Protein AF-A0A086YN64-F1 (afdb_monomer)

Sequence (123 aa):
MSETVFKQVNYDLNALIKYIELGEIGLPDIQRPFVWKNAKVRDLFDSMYRGYPVGYLLFWQNEFFDDTHVIGTDTKQKTPRLLIVDGQQRLTSLYAVLKKIEVVRENYGRELINIAFNPQLIN

Foldseek 3Di:
DDDDPDDDDDDDLVRVLVCQQQQQEFADPPDDAQADDLVVLQVLVLCVVVVHDPDDWDKDFDPDDPDTHGQFDDDHNDHYRIHTPPCNNVSSSSNCQVVVTWGQGPVRDTDRRDDDDDRDDDD

Radius of gyration: 15.43 Å; Cα contacts (8 Å, |Δi|>4): 164; chains: 1; bounding box: 50×28×45 Å

Mean predicted aligned error: 6.72 Å

Structure (mmCIF, N/CA/C/O backbone):
data_AF-A0A086YN64-F1
#
_entry.id   AF-A0A086YN64-F1
#
loop_
_atom_site.group_PDB
_atom_site.id
_atom_site.type_symbol
_atom_site.label_atom_id
_atom_site.label_alt_id
_atom_site.label_comp_id
_atom_site.label_asym_id
_atom_site.label_entity_id
_atom_site.label_seq_id
_atom_site.pdbx_PDB_ins_code
_atom_site.Cartn_x
_atom_site.Cartn_y
_atom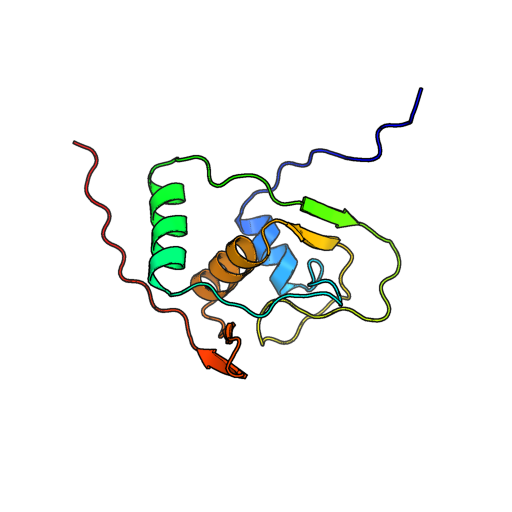_site.Cartn_z
_atom_site.occupancy
_atom_site.B_iso_or_equiv
_atom_site.auth_seq_id
_atom_site.auth_comp_id
_atom_site.auth_asym_id
_atom_site.auth_atom_id
_atom_site.pdbx_PDB_model_num
ATOM 1 N N . MET A 1 1 ? 36.757 -1.552 0.448 1.00 48.44 1 MET A N 1
ATOM 2 C CA . MET A 1 1 ? 35.487 -1.330 1.169 1.00 48.44 1 MET A CA 1
ATOM 3 C C . MET A 1 1 ? 34.374 -1.537 0.163 1.00 48.44 1 MET A C 1
ATOM 5 O O . MET A 1 1 ? 34.498 -0.990 -0.923 1.00 48.44 1 MET A O 1
ATOM 9 N N . SER A 1 2 ? 33.387 -2.388 0.445 1.00 58.28 2 SER A N 1
ATOM 10 C CA . SER A 1 2 ? 32.253 -2.588 -0.466 1.00 58.28 2 SER A CA 1
ATOM 11 C C . SER A 1 2 ? 31.509 -1.266 -0.633 1.00 58.28 2 SER A C 1
ATOM 13 O O . SER A 1 2 ? 31.131 -0.660 0.371 1.00 58.28 2 SER A O 1
ATOM 15 N N . GLU A 1 3 ? 31.336 -0.811 -1.871 1.00 75.88 3 GLU A N 1
ATOM 16 C CA . GLU A 1 3 ? 30.528 0.370 -2.170 1.00 75.88 3 GLU A CA 1
ATOM 17 C C . GLU A 1 3 ? 29.106 0.173 -1.632 1.00 75.88 3 GLU A C 1
ATOM 19 O O . GLU A 1 3 ? 28.563 -0.934 -1.649 1.00 75.88 3 GLU A O 1
ATOM 24 N N . THR A 1 4 ? 28.507 1.235 -1.099 1.00 66.94 4 THR A N 1
ATOM 25 C CA . THR A 1 4 ? 27.143 1.178 -0.574 1.00 66.94 4 THR A CA 1
ATOM 26 C C . THR A 1 4 ? 26.173 0.896 -1.721 1.00 66.94 4 THR A C 1
ATOM 28 O O . THR A 1 4 ? 25.962 1.745 -2.579 1.00 66.94 4 THR A O 1
ATOM 31 N N . VAL A 1 5 ? 25.550 -0.285 -1.719 1.00 80.75 5 VAL A N 1
ATOM 32 C CA . VAL A 1 5 ? 24.650 -0.748 -2.799 1.00 80.75 5 VAL A CA 1
ATOM 33 C C . VAL A 1 5 ? 23.192 -0.300 -2.587 1.00 80.75 5 VAL A C 1
ATOM 35 O O . VAL A 1 5 ? 22.274 -0.801 -3.229 1.00 80.75 5 VAL A O 1
ATOM 38 N N . PHE A 1 6 ? 22.935 0.626 -1.658 1.00 82.12 6 PHE A N 1
ATOM 39 C CA . PHE A 1 6 ? 21.588 1.129 -1.379 1.00 82.12 6 PHE A CA 1
ATOM 40 C C . PHE A 1 6 ? 21.572 2.647 -1.189 1.00 82.12 6 PHE A C 1
ATOM 42 O O . PHE A 1 6 ? 22.531 3.250 -0.709 1.00 82.12 6 PHE A O 1
ATOM 49 N N . LYS A 1 7 ? 20.442 3.266 -1.539 1.00 86.88 7 LYS A N 1
ATOM 50 C CA . LYS A 1 7 ? 20.189 4.699 -1.374 1.00 86.88 7 LYS A CA 1
ATOM 51 C C . LYS A 1 7 ? 18.918 4.895 -0.556 1.00 86.88 7 LYS A C 1
ATOM 53 O O . LYS A 1 7 ? 17.854 4.432 -0.959 1.00 86.88 7 LYS A O 1
ATOM 58 N N . GLN A 1 8 ? 19.010 5.613 0.563 1.00 87.06 8 GLN A N 1
ATOM 59 C CA . GLN A 1 8 ? 17.820 6.050 1.290 1.00 87.06 8 GLN A CA 1
ATOM 60 C C . GLN A 1 8 ? 17.194 7.242 0.563 1.00 87.06 8 GLN A C 1
ATOM 62 O O . GLN A 1 8 ? 17.866 8.231 0.268 1.00 87.06 8 GLN A O 1
ATOM 67 N N . VAL A 1 9 ? 15.900 7.142 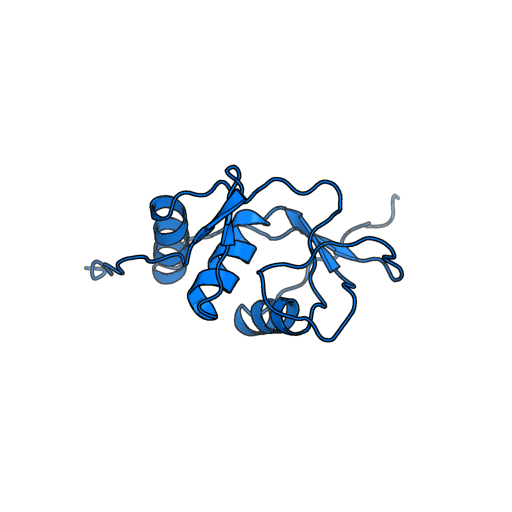0.271 1.00 87.19 9 VAL A N 1
ATOM 68 C CA . VAL A 1 9 ? 15.130 8.202 -0.379 1.00 87.19 9 VAL A CA 1
ATOM 69 C C . VAL A 1 9 ? 13.866 8.437 0.431 1.00 87.19 9 VAL A C 1
ATOM 71 O O . VAL A 1 9 ? 13.182 7.487 0.806 1.00 87.19 9 VAL A O 1
ATOM 74 N N . ASN A 1 10 ? 13.560 9.704 0.695 1.00 87.50 10 ASN A N 1
ATOM 75 C CA . ASN A 1 10 ? 12.302 10.096 1.312 1.00 87.50 10 ASN A CA 1
ATOM 76 C C . ASN A 1 10 ? 11.315 10.457 0.202 1.00 87.50 10 ASN A C 1
ATOM 78 O O . ASN A 1 10 ? 11.634 11.261 -0.674 1.00 87.50 10 ASN A O 1
ATOM 82 N N . TYR A 1 11 ? 10.130 9.855 0.243 1.00 85.44 11 TYR A N 1
ATOM 83 C CA . TYR A 1 11 ? 9.038 10.154 -0.675 1.00 85.44 11 TYR A CA 1
ATOM 84 C C . TYR A 1 11 ? 7.807 10.584 0.110 1.00 85.44 11 TYR A C 1
ATOM 86 O O . TYR A 1 11 ? 7.457 9.955 1.109 1.00 85.44 11 TYR A O 1
ATOM 94 N N . ASP A 1 12 ? 7.104 11.591 -0.400 1.00 90.81 12 ASP A N 1
ATOM 95 C CA . ASP A 1 12 ? 5.749 11.886 0.047 1.00 90.81 12 ASP A CA 1
ATOM 96 C C . ASP A 1 12 ? 4.789 10.797 -0.439 1.00 90.81 12 ASP A C 1
ATOM 98 O O . ASP A 1 12 ? 4.923 10.282 -1.555 1.00 90.81 12 ASP A O 1
ATOM 102 N N . LEU A 1 13 ? 3.761 10.486 0.358 1.00 90.56 13 LEU A N 1
ATOM 103 C CA . LEU A 1 13 ? 2.756 9.488 -0.020 1.00 90.56 13 LEU A CA 1
ATOM 104 C C . LEU A 1 13 ? 2.124 9.814 -1.379 1.00 90.56 13 LEU A C 1
ATOM 106 O O . LEU A 1 13 ?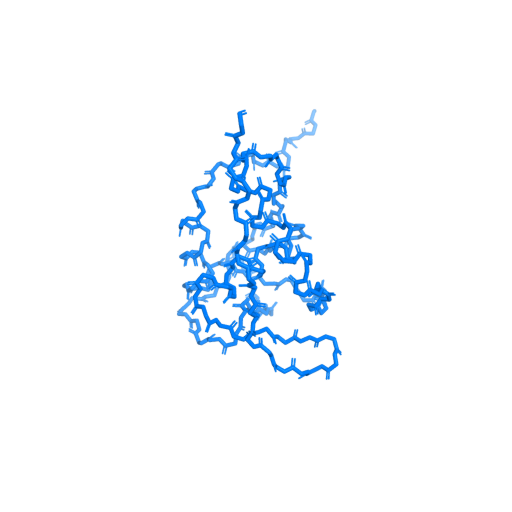 2.056 8.954 -2.251 1.00 90.56 13 LEU A O 1
ATOM 110 N N . ASN A 1 14 ? 1.732 11.072 -1.597 1.00 93.31 14 ASN A N 1
ATOM 111 C CA . ASN A 1 14 ? 1.145 11.513 -2.864 1.00 93.31 14 ASN A CA 1
ATOM 112 C C . ASN A 1 14 ? 2.082 11.273 -4.058 1.00 93.31 14 ASN A C 1
ATOM 114 O O . ASN A 1 14 ? 1.615 10.914 -5.141 1.00 93.31 14 ASN A O 1
ATOM 118 N N . ALA A 1 15 ? 3.396 11.421 -3.863 1.00 94.06 15 ALA A N 1
ATOM 119 C CA . ALA A 1 15 ? 4.379 11.144 -4.902 1.00 94.06 15 ALA A CA 1
ATOM 120 C C . ALA A 1 15 ? 4.440 9.646 -5.223 1.00 94.06 15 ALA A C 1
ATOM 122 O O . ALA A 1 15 ? 4.401 9.288 -6.395 1.00 94.06 15 ALA A O 1
ATOM 123 N N . LEU A 1 16 ? 4.448 8.768 -4.212 1.00 93.50 16 LEU A N 1
ATOM 124 C CA . LEU A 1 16 ? 4.401 7.313 -4.418 1.00 93.50 16 LEU A CA 1
ATOM 125 C C . LEU A 1 16 ? 3.130 6.872 -5.153 1.00 93.50 16 LEU A C 1
ATOM 127 O O . LEU A 1 16 ? 3.193 6.043 -6.056 1.00 93.50 16 LEU A O 1
ATOM 131 N N . ILE A 1 17 ? 1.980 7.447 -4.803 1.00 94.81 17 ILE A N 1
ATOM 132 C CA . ILE A 1 17 ? 0.701 7.144 -5.457 1.00 94.81 17 ILE A CA 1
ATOM 133 C C . ILE A 1 17 ? 0.722 7.569 -6.931 1.00 94.81 17 ILE A C 1
ATOM 135 O O . ILE A 1 17 ? 0.292 6.803 -7.793 1.00 94.81 17 ILE A O 1
ATOM 139 N N . LYS A 1 18 ? 1.276 8.747 -7.240 1.00 93.81 18 LYS A N 1
ATOM 140 C CA . LYS A 1 18 ? 1.481 9.213 -8.621 1.00 93.81 18 LYS A CA 1
ATOM 141 C C . LYS A 1 18 ? 2.485 8.332 -9.381 1.00 93.81 18 LYS A C 1
ATOM 143 O O . LYS A 1 18 ? 2.235 7.977 -10.527 1.00 93.81 18 LYS A O 1
ATOM 148 N N . TYR A 1 19 ? 3.556 7.929 -8.695 1.00 92.94 19 TYR A N 1
ATOM 149 C CA . TYR A 1 19 ? 4.414 6.761 -8.936 1.00 92.94 19 TYR A CA 1
ATOM 150 C C . TYR A 1 19 ? 3.720 5.624 -9.682 1.00 92.94 19 TYR A C 1
ATOM 152 O O . TYR A 1 19 ? 4.018 5.268 -10.824 1.00 92.94 19 TYR A O 1
ATOM 160 N N . ILE A 1 20 ? 2.761 5.061 -8.966 1.00 92.19 20 ILE A N 1
ATOM 161 C CA . ILE A 1 20 ? 2.026 3.871 -9.362 1.00 92.19 20 ILE A CA 1
ATOM 162 C C . ILE A 1 20 ? 1.018 4.174 -10.467 1.00 92.19 20 ILE A C 1
ATOM 164 O O . ILE A 1 20 ? 0.852 3.379 -11.386 1.00 92.19 20 ILE A O 1
ATOM 168 N N . GLU A 1 21 ? 0.336 5.314 -10.391 1.00 90.69 21 GLU A N 1
ATOM 169 C CA . GLU A 1 21 ? -0.645 5.741 -11.395 1.00 90.69 21 GLU A CA 1
ATOM 170 C C . GLU A 1 21 ? -0.008 5.913 -12.779 1.00 90.69 21 GLU A C 1
ATOM 172 O O . GLU A 1 21 ? -0.562 5.472 -13.780 1.00 90.69 21 GLU A O 1
ATOM 177 N N . LEU A 1 22 ? 1.197 6.481 -12.836 1.00 90.38 22 LEU A N 1
ATOM 178 C CA . LEU A 1 22 ? 1.945 6.621 -14.084 1.00 90.38 22 LEU A CA 1
ATOM 179 C C . LEU A 1 22 ? 2.554 5.299 -14.574 1.00 90.38 22 LEU A C 1
ATOM 181 O O . LEU A 1 22 ? 2.917 5.215 -15.744 1.00 90.38 22 LEU A O 1
ATOM 185 N N . GLY A 1 23 ? 2.655 4.282 -13.713 1.00 87.69 23 GLY A N 1
ATOM 186 C CA . GLY A 1 23 ? 3.317 3.008 -14.006 1.00 87.69 23 GLY A CA 1
ATOM 187 C C . GLY A 1 23 ? 4.819 2.983 -13.723 1.00 87.69 23 GLY A C 1
ATOM 188 O O . GLY A 1 23 ? 5.474 2.012 -14.066 1.00 87.69 23 GLY A O 1
ATOM 189 N N . GLU A 1 24 ? 5.393 4.013 -13.090 1.00 90.19 24 GLU A N 1
ATOM 190 C CA . GLU A 1 24 ? 6.840 4.047 -12.815 1.00 90.19 24 GLU A CA 1
ATOM 191 C C . GLU A 1 24 ? 7.255 3.106 -11.674 1.00 90.19 24 GLU A C 1
ATOM 193 O O . GLU A 1 24 ? 8.421 2.709 -11.601 1.00 90.19 24 GLU A O 1
ATOM 198 N N . ILE A 1 25 ? 6.311 2.769 -10.787 1.00 90.81 25 ILE A N 1
ATOM 199 C CA . ILE A 1 25 ? 6.467 1.737 -9.760 1.00 90.81 25 ILE A CA 1
ATOM 200 C C . ILE A 1 25 ? 5.656 0.506 -10.170 1.00 90.81 25 ILE A C 1
ATOM 202 O O . ILE A 1 25 ? 4.434 0.585 -10.304 1.00 90.81 25 ILE A O 1
ATOM 206 N N . GLY A 1 26 ? 6.340 -0.626 -10.305 1.00 87.88 26 GLY A N 1
ATOM 207 C CA . GLY A 1 26 ? 5.762 -1.920 -10.655 1.00 87.88 26 GLY A CA 1
ATOM 208 C C . GLY A 1 26 ? 6.002 -2.997 -9.599 1.00 87.88 26 GLY A C 1
ATOM 209 O O . GLY A 1 26 ? 6.635 -2.773 -8.561 1.00 87.88 26 GLY A O 1
ATOM 210 N N . LEU A 1 27 ? 5.473 -4.179 -9.890 1.00 85.50 27 LEU A N 1
ATOM 211 C CA . LEU A 1 27 ? 5.654 -5.420 -9.150 1.00 85.50 27 LEU A CA 1
ATOM 212 C C . LEU A 1 27 ? 6.716 -6.285 -9.852 1.00 85.50 27 LEU A C 1
ATOM 214 O O . LEU A 1 27 ? 6.721 -6.349 -11.084 1.00 85.50 27 LEU A O 1
ATOM 218 N N . PRO A 1 28 ? 7.608 -6.949 -9.097 1.00 80.88 28 PRO A N 1
ATOM 219 C CA . PRO A 1 28 ? 8.555 -7.903 -9.665 1.00 80.88 28 PRO A CA 1
ATOM 220 C C . PRO A 1 28 ? 7.841 -9.166 -10.161 1.00 80.88 28 PRO A C 1
ATOM 222 O O . PRO A 1 28 ? 6.769 -9.502 -9.662 1.00 80.88 28 PRO A O 1
ATOM 225 N N . ASP A 1 29 ? 8.465 -9.912 -11.075 1.00 69.44 29 ASP A N 1
ATOM 226 C CA . ASP A 1 29 ? 7.897 -11.160 -11.621 1.00 69.44 29 ASP A CA 1
ATOM 227 C C . ASP A 1 29 ? 7.585 -12.195 -10.539 1.00 69.44 29 ASP A C 1
ATOM 229 O O . ASP A 1 29 ? 6.554 -12.868 -10.566 1.00 69.44 29 ASP A O 1
ATOM 233 N N . ILE A 1 30 ? 8.442 -12.270 -9.516 1.00 67.75 30 ILE A N 1
ATOM 234 C CA . ILE A 1 30 ? 8.194 -13.056 -8.305 1.00 67.75 30 ILE A CA 1
ATOM 235 C C . ILE A 1 30 ? 7.337 -12.219 -7.344 1.00 67.75 30 ILE A C 1
ATOM 237 O O . ILE A 1 30 ? 7.769 -11.821 -6.260 1.00 67.75 30 ILE A O 1
ATOM 241 N N . GLN A 1 31 ? 6.105 -11.927 -7.751 1.00 72.50 31 GLN A N 1
ATOM 242 C CA . GLN A 1 31 ? 5.121 -11.252 -6.911 1.00 72.50 31 GLN A CA 1
ATOM 243 C C . GLN A 1 31 ? 4.254 -12.260 -6.161 1.00 72.50 31 GLN A C 1
ATOM 245 O O . GLN A 1 31 ? 3.751 -13.239 -6.715 1.00 72.50 31 GLN A O 1
ATOM 250 N N . ARG A 1 32 ? 4.015 -11.992 -4.875 1.00 80.94 32 ARG A N 1
ATOM 251 C CA . ARG A 1 32 ? 2.976 -12.713 -4.133 1.00 80.94 32 ARG A CA 1
ATOM 252 C C . ARG A 1 32 ? 1.613 -12.091 -4.439 1.00 80.94 32 ARG A C 1
ATOM 254 O O . ARG A 1 32 ? 1.543 -10.861 -4.547 1.00 80.94 32 ARG A O 1
ATOM 261 N N . PRO A 1 33 ? 0.533 -12.889 -4.512 1.00 87.50 33 PRO A N 1
ATOM 262 C CA . PRO A 1 33 ? -0.819 -12.352 -4.597 1.00 87.50 33 PRO A CA 1
ATOM 263 C C . PRO A 1 33 ? -1.120 -11.362 -3.466 1.00 87.50 33 PRO A C 1
ATOM 265 O O . PRO A 1 33 ? -0.477 -11.369 -2.407 1.00 87.50 33 PRO A O 1
ATOM 268 N N . PHE A 1 34 ? -2.123 -10.507 -3.657 1.00 92.56 34 PHE A N 1
ATOM 269 C CA . PHE A 1 34 ? -2.603 -9.661 -2.572 1.00 92.56 34 PHE A CA 1
ATOM 270 C C . PHE A 1 34 ? -3.385 -10.504 -1.554 1.00 92.56 34 PHE A C 1
ATOM 272 O O . PHE A 1 34 ? -4.474 -11.003 -1.841 1.00 92.56 34 PHE A O 1
ATOM 279 N N . VAL A 1 35 ? -2.825 -10.664 -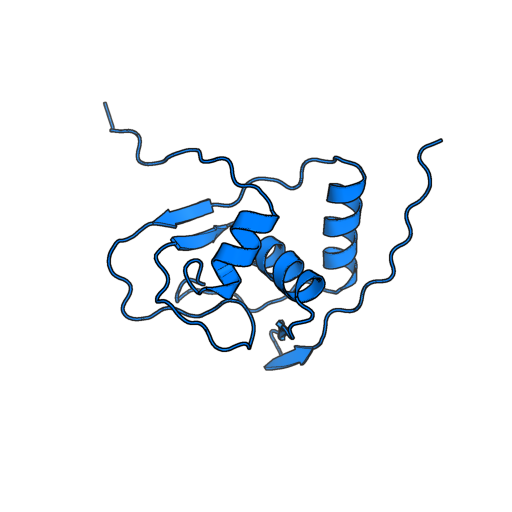0.354 1.00 93.88 35 VAL A N 1
ATOM 280 C CA . VAL A 1 35 ? -3.344 -11.570 0.694 1.00 93.88 35 VAL A CA 1
ATOM 281 C C . VAL A 1 35 ? -3.845 -10.828 1.933 1.00 93.88 35 VAL A C 1
ATOM 283 O O . VAL A 1 35 ? -4.358 -11.432 2.875 1.00 93.88 35 VAL A O 1
ATOM 286 N N . TRP A 1 36 ? -3.694 -9.503 1.986 1.00 95.25 36 TRP A N 1
ATOM 287 C CA . TRP A 1 36 ? -4.172 -8.726 3.126 1.00 95.25 36 TRP A CA 1
ATOM 288 C C . TRP A 1 36 ? -5.701 -8.660 3.161 1.00 95.25 36 TRP A C 1
ATOM 290 O O . TRP A 1 36 ? -6.347 -8.138 2.253 1.00 95.25 36 TRP A O 1
ATOM 300 N N . LYS A 1 37 ? -6.288 -9.144 4.260 1.00 94.94 37 LYS A N 1
ATOM 301 C CA . LYS A 1 37 ? -7.703 -8.919 4.590 1.00 94.94 37 LYS A CA 1
ATOM 302 C C . LYS A 1 37 ? -7.958 -7.425 4.831 1.00 94.94 37 LYS A C 1
ATOM 304 O O . LYS A 1 37 ? -7.078 -6.733 5.344 1.00 94.94 37 LYS A O 1
ATOM 309 N N . ASN A 1 38 ? -9.181 -6.952 4.575 1.00 95.19 38 ASN A N 1
ATOM 310 C CA . ASN A 1 38 ? -9.546 -5.530 4.715 1.00 95.19 38 ASN A CA 1
ATOM 311 C C . ASN A 1 38 ? -9.282 -4.972 6.123 1.00 95.19 38 ASN A C 1
ATOM 313 O O . ASN A 1 38 ? -8.901 -3.814 6.254 1.00 95.19 38 ASN A O 1
ATOM 317 N N . ALA A 1 39 ? -9.392 -5.797 7.170 1.00 94.19 39 ALA A N 1
ATOM 318 C CA . ALA A 1 39 ? -9.041 -5.396 8.535 1.00 94.19 39 ALA A CA 1
ATOM 319 C C . ALA A 1 39 ? -7.572 -4.950 8.664 1.00 94.19 39 ALA A C 1
ATOM 321 O O . ALA A 1 39 ? -7.302 -3.919 9.264 1.00 94.19 39 ALA A O 1
ATOM 322 N N . LYS A 1 40 ? -6.637 -5.664 8.024 1.00 95.31 40 LYS A N 1
ATOM 323 C CA . LYS A 1 40 ? -5.208 -5.323 8.051 1.00 95.31 40 LYS A CA 1
ATOM 324 C C . LYS A 1 40 ? -4.900 -4.068 7.233 1.00 95.31 40 LYS A C 1
ATOM 326 O O . LYS A 1 40 ? -4.002 -3.306 7.575 1.00 95.31 40 LYS A O 1
ATOM 331 N N . VAL A 1 41 ? -5.667 -3.845 6.164 1.00 96.12 41 VAL A N 1
ATOM 332 C CA . VAL A 1 41 ? -5.625 -2.589 5.406 1.00 96.12 41 VAL A CA 1
ATOM 333 C C . VAL A 1 41 ? -6.079 -1.433 6.289 1.00 96.12 41 VAL A C 1
ATOM 335 O O . VAL A 1 41 ? -5.352 -0.456 6.412 1.00 96.12 41 VAL A O 1
ATOM 338 N N . ARG A 1 42 ? -7.223 -1.562 6.968 1.00 94.88 42 ARG A N 1
ATOM 339 C CA . ARG A 1 42 ? -7.698 -0.568 7.939 1.00 94.88 42 ARG A CA 1
ATOM 340 C C . ARG A 1 42 ? -6.638 -0.276 9.007 1.00 94.88 42 ARG A C 1
ATOM 342 O O . ARG A 1 42 ? -6.342 0.888 9.237 1.00 94.88 42 ARG A O 1
ATOM 349 N N . ASP A 1 43 ? -6.020 -1.305 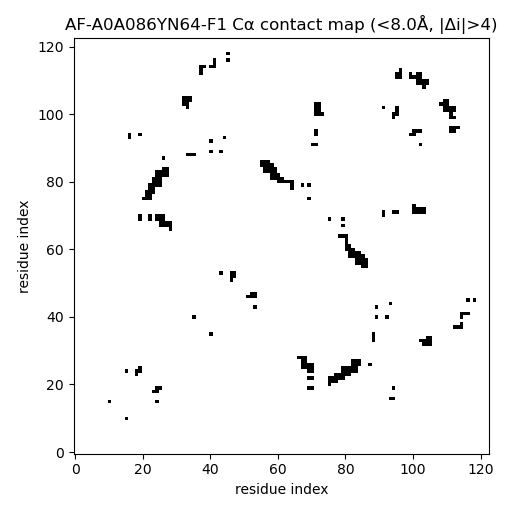9.590 1.00 93.81 43 ASP A N 1
ATOM 350 C CA . ASP A 1 43 ? -4.985 -1.140 10.625 1.00 93.81 43 ASP A CA 1
ATOM 351 C C . ASP A 1 43 ? -3.771 -0.330 10.135 1.00 93.81 43 ASP A C 1
ATOM 353 O O . ASP A 1 43 ? -3.191 0.447 10.897 1.00 93.81 43 ASP A O 1
ATOM 357 N N . LEU A 1 44 ? -3.387 -0.477 8.860 1.00 95.31 44 LEU A N 1
ATOM 358 C CA . LEU A 1 44 ? -2.350 0.355 8.242 1.00 95.31 44 LEU A CA 1
ATOM 359 C C . LEU A 1 44 ? -2.768 1.832 8.215 1.00 95.31 44 LEU A C 1
ATOM 361 O O . LEU A 1 44 ? -1.991 2.685 8.640 1.00 95.31 44 LEU A O 1
ATOM 365 N N . PHE A 1 45 ? -3.982 2.129 7.746 1.00 94.06 45 PHE A N 1
ATOM 366 C CA . PHE A 1 45 ? -4.504 3.499 7.701 1.00 94.06 45 PHE A CA 1
ATOM 367 C C . PHE A 1 45 ? -4.641 4.104 9.103 1.00 94.06 45 PHE A C 1
ATOM 369 O O . PHE A 1 45 ? -4.225 5.242 9.315 1.00 94.06 45 PHE A O 1
ATOM 376 N N . ASP A 1 46 ? -5.136 3.333 10.072 1.00 92.56 46 ASP A N 1
ATOM 377 C CA . ASP A 1 46 ? -5.238 3.755 11.471 1.00 92.56 46 ASP A CA 1
ATOM 378 C C . ASP A 1 46 ? -3.855 4.056 12.069 1.00 92.56 46 ASP A C 1
ATOM 380 O O . ASP A 1 46 ? -3.691 5.044 12.787 1.00 92.56 46 ASP A O 1
ATOM 384 N N . SER A 1 47 ? -2.838 3.247 11.748 1.00 92.81 47 SER A N 1
ATOM 385 C CA . SER A 1 47 ? -1.463 3.478 12.211 1.00 92.81 47 SER A CA 1
ATOM 386 C C . SER A 1 47 ? -0.885 4.766 11.628 1.00 92.81 47 SER A C 1
ATOM 388 O O . SER A 1 47 ? -0.318 5.568 12.367 1.00 92.81 47 SER A O 1
ATOM 390 N N . MET A 1 48 ? -1.080 5.004 10.324 1.00 91.94 48 MET A N 1
ATOM 391 C CA . MET A 1 48 ? -0.654 6.248 9.674 1.00 91.94 48 MET A CA 1
ATOM 392 C C . MET A 1 48 ? -1.361 7.468 10.267 1.00 91.94 48 MET A C 1
ATOM 394 O O . MET A 1 48 ? -0.709 8.471 10.545 1.00 91.94 48 MET A O 1
ATOM 398 N N . TYR A 1 49 ? -2.672 7.376 10.506 1.00 89.88 49 TYR A N 1
ATOM 399 C CA . TYR A 1 49 ? -3.459 8.462 11.090 1.00 89.88 49 TYR A CA 1
ATOM 400 C C . TYR A 1 49 ? -2.994 8.827 12.506 1.00 89.88 49 TYR A C 1
ATOM 402 O O . TYR A 1 49 ? -2.933 10.001 12.859 1.00 89.88 49 TYR A O 1
ATOM 410 N N . ARG A 1 50 ? -2.606 7.829 13.308 1.00 89.19 50 ARG A N 1
ATOM 411 C CA . ARG A 1 50 ? -2.068 8.020 14.666 1.00 89.19 50 ARG A CA 1
ATOM 412 C C . ARG A 1 50 ? -0.596 8.446 14.701 1.00 89.19 50 ARG A C 1
ATOM 414 O O . ARG A 1 50 ? -0.057 8.646 15.785 1.00 89.19 50 ARG A O 1
ATOM 421 N N . GLY A 1 51 ? 0.068 8.556 13.549 1.00 90.62 51 GLY A N 1
ATOM 422 C CA . GLY A 1 51 ? 1.496 8.869 13.471 1.00 90.62 51 GLY A CA 1
ATOM 423 C C . GLY A 1 51 ? 2.409 7.722 13.916 1.00 90.62 51 GLY A C 1
ATOM 424 O O . GLY A 1 51 ? 3.572 7.954 14.241 1.00 90.62 51 GLY A O 1
ATOM 425 N N . TYR A 1 52 ? 1.909 6.483 13.946 1.00 93.06 52 TYR A N 1
ATOM 426 C CA . TYR A 1 52 ? 2.728 5.315 14.255 1.00 93.06 52 TYR A CA 1
ATOM 427 C C . TYR A 1 52 ? 3.611 4.931 13.062 1.00 93.06 52 TYR A C 1
ATOM 429 O O . TYR A 1 52 ? 3.193 5.058 11.906 1.00 93.06 52 TYR A O 1
ATOM 437 N N . PRO A 1 53 ? 4.836 4.431 13.309 1.00 91.62 53 PRO A N 1
ATOM 438 C CA . PRO A 1 53 ? 5.721 4.008 12.236 1.00 91.62 53 PRO A CA 1
ATOM 439 C C . PRO A 1 53 ? 5.118 2.817 11.484 1.00 91.62 53 PRO A C 1
ATOM 441 O O . PRO A 1 53 ? 4.783 1.794 12.076 1.00 91.62 53 PRO A O 1
ATOM 444 N N . VAL A 1 54 ? 5.040 2.928 10.157 1.00 94.00 54 VAL A N 1
ATOM 445 C CA . VAL A 1 54 ? 4.517 1.866 9.276 1.00 94.00 54 VAL A CA 1
ATOM 446 C C . VAL A 1 54 ? 5.608 1.138 8.492 1.00 94.00 54 VAL A C 1
ATOM 448 O O . VAL A 1 54 ? 5.302 0.387 7.567 1.00 94.00 54 VAL A O 1
ATOM 451 N N . GLY A 1 55 ? 6.875 1.338 8.875 1.00 91.50 55 GLY A N 1
ATOM 452 C CA . GLY A 1 55 ? 8.064 0.719 8.282 1.00 91.50 55 GLY A CA 1
ATOM 453 C C . GLY A 1 55 ? 8.529 1.366 6.971 1.00 91.50 55 GLY A C 1
ATOM 454 O O . GLY A 1 55 ? 7.940 2.328 6.487 1.00 91.50 55 GLY A O 1
ATOM 455 N N . TYR A 1 56 ? 9.575 0.796 6.371 1.00 93.19 56 TYR A N 1
ATOM 456 C CA . TYR A 1 56 ? 10.171 1.268 5.113 1.00 93.19 56 TYR A CA 1
ATOM 457 C C . TYR A 1 56 ? 9.629 0.505 3.902 1.00 93.19 56 TYR A C 1
ATOM 459 O O . TYR A 1 56 ? 9.073 -0.585 4.054 1.00 93.19 56 TYR A O 1
ATOM 467 N N . LEU A 1 57 ? 9.787 1.078 2.711 1.00 94.19 57 LEU A N 1
ATOM 468 C CA . LEU A 1 57 ? 9.598 0.392 1.433 1.00 94.19 57 LEU A CA 1
ATOM 469 C C . LEU A 1 57 ? 10.975 0.139 0.820 1.00 94.19 57 LEU A C 1
ATOM 471 O O . LEU A 1 57 ? 11.842 1.011 0.896 1.00 94.19 57 LEU A O 1
ATOM 475 N N . LEU A 1 58 ? 11.164 -1.027 0.207 1.00 93.06 58 LEU A N 1
ATOM 476 C CA . LEU A 1 58 ? 12.392 -1.354 -0.512 1.00 93.06 58 LEU A CA 1
ATOM 477 C C . LEU A 1 58 ? 12.090 -1.422 -2.001 1.00 93.06 58 LEU A C 1
ATOM 479 O O . LEU A 1 58 ? 11.239 -2.207 -2.418 1.00 93.06 58 LEU A O 1
ATOM 483 N N . PHE A 1 59 ? 12.810 -0.626 -2.785 1.00 92.56 59 PHE A N 1
ATOM 484 C CA . PHE A 1 59 ? 12.699 -0.623 -4.235 1.00 92.56 59 PHE A CA 1
ATOM 485 C C . PHE A 1 59 ? 13.989 -1.115 -4.877 1.00 92.56 59 PHE A C 1
ATOM 487 O O . PHE A 1 59 ? 15.080 -0.740 -4.450 1.00 92.56 59 PHE A O 1
ATOM 494 N N . TRP A 1 60 ? 13.851 -1.895 -5.943 1.00 89.56 60 TRP A N 1
ATOM 495 C CA . TRP A 1 60 ? 14.930 -2.174 -6.874 1.00 89.56 60 TRP A CA 1
ATOM 496 C C . TRP A 1 60 ? 14.790 -1.250 -8.082 1.00 89.56 60 TRP A C 1
ATOM 498 O O . TRP A 1 60 ? 13.774 -1.267 -8.776 1.00 89.56 60 TRP A O 1
ATOM 508 N N . GLN A 1 61 ? 15.802 -0.415 -8.301 1.00 87.38 61 GLN A N 1
ATOM 509 C CA . GLN A 1 61 ? 15.909 0.450 -9.467 1.00 87.38 61 GLN A CA 1
ATOM 510 C C . GLN A 1 61 ? 16.788 -0.226 -10.525 1.00 87.38 61 GLN A C 1
ATOM 512 O O . GLN A 1 61 ? 17.945 -0.534 -10.245 1.00 87.38 61 GLN A O 1
ATOM 517 N N . ASN A 1 62 ? 16.248 -0.436 -11.723 1.00 74.56 62 ASN A N 1
ATOM 518 C CA . ASN A 1 62 ? 16.998 -0.858 -12.906 1.00 74.56 62 ASN A CA 1
ATOM 519 C C . ASN A 1 62 ? 16.526 -0.028 -14.109 1.00 74.56 62 ASN A C 1
ATOM 521 O O . ASN A 1 62 ? 15.387 0.437 -14.131 1.00 74.56 62 ASN A O 1
ATOM 525 N N . GLU A 1 63 ? 17.405 0.189 -15.083 1.00 65.06 63 GLU A N 1
ATOM 526 C CA . GLU A 1 63 ? 17.107 1.002 -16.268 1.00 65.06 63 GLU A CA 1
ATOM 527 C C . GLU A 1 63 ? 16.315 0.238 -17.339 1.00 65.06 63 GLU A C 1
ATOM 529 O O . GLU A 1 63 ? 15.692 0.867 -18.190 1.00 65.06 63 GLU A O 1
ATOM 534 N N . PHE A 1 64 ? 16.272 -1.097 -17.264 1.00 57.50 64 PHE A N 1
ATOM 535 C CA . PHE A 1 64 ? 15.586 -1.947 -18.237 1.00 57.50 64 PHE A CA 1
ATOM 536 C C . PHE A 1 64 ? 14.807 -3.056 -17.530 1.00 57.50 64 PHE A C 1
ATOM 538 O O . PHE A 1 64 ? 15.387 -3.890 -16.832 1.00 57.50 64 PHE A O 1
ATOM 545 N N . PHE A 1 65 ? 13.490 -3.058 -17.717 1.00 62.00 65 PHE A N 1
ATOM 546 C CA . PHE A 1 65 ? 12.600 -4.116 -17.265 1.00 62.00 65 PHE A CA 1
ATOM 547 C C . PHE A 1 65 ? 11.681 -4.508 -18.428 1.00 62.00 65 PHE A C 1
ATOM 549 O O . PHE A 1 65 ? 10.767 -3.753 -18.760 1.00 62.00 65 PHE A O 1
ATOM 556 N N . ASP A 1 66 ? 11.944 -5.659 -19.049 1.00 57.59 66 ASP A N 1
ATOM 557 C CA . ASP A 1 66 ? 11.171 -6.146 -20.204 1.00 57.59 66 ASP A CA 1
ATOM 558 C C . ASP A 1 66 ? 9.913 -6.938 -19.792 1.00 57.59 66 ASP A C 1
ATOM 560 O O . ASP A 1 66 ? 8.910 -6.890 -20.497 1.00 57.59 66 ASP A O 1
ATOM 564 N N . ASP A 1 67 ? 9.916 -7.567 -18.610 1.00 58.78 67 ASP A N 1
ATOM 565 C CA . ASP A 1 67 ? 8.781 -8.304 -18.038 1.00 58.78 67 ASP A CA 1
ATOM 566 C C . ASP A 1 67 ? 8.477 -7.754 -16.640 1.00 58.78 67 ASP A C 1
ATOM 568 O O . ASP A 1 67 ? 9.204 -8.007 -15.686 1.00 58.78 67 ASP A O 1
ATOM 572 N N . THR A 1 68 ? 7.445 -6.916 -16.503 1.00 63.28 68 THR A N 1
ATOM 573 C CA . THR A 1 68 ? 7.016 -6.403 -15.190 1.00 63.28 68 THR A CA 1
ATOM 574 C C . THR A 1 68 ? 5.512 -6.335 -15.073 1.00 63.28 68 THR A C 1
ATOM 576 O O . THR A 1 68 ? 4.788 -6.048 -16.026 1.00 63.28 68 THR A O 1
ATOM 579 N N . HIS A 1 69 ? 5.032 -6.585 -13.860 1.00 71.75 69 HIS A N 1
ATOM 580 C CA . HIS A 1 69 ? 3.616 -6.528 -13.538 1.00 71.75 69 HIS A CA 1
ATOM 581 C C . HIS A 1 69 ? 3.276 -5.150 -12.948 1.00 71.75 69 HIS A C 1
ATOM 583 O O . HIS A 1 69 ? 4.098 -4.515 -12.286 1.00 71.75 69 HIS A O 1
ATOM 589 N N . VAL A 1 70 ? 2.061 -4.653 -13.187 1.00 79.00 70 VAL A N 1
ATOM 590 C CA . VAL A 1 70 ? 1.613 -3.338 -12.689 1.00 79.00 70 VAL A CA 1
ATOM 591 C C . VAL A 1 70 ? 0.880 -3.461 -11.351 1.00 79.00 70 VAL A C 1
ATOM 593 O O . VAL A 1 70 ? 0.273 -4.487 -11.052 1.00 79.00 70 VAL A O 1
ATOM 596 N N . ILE A 1 71 ? 0.912 -2.402 -10.535 1.00 78.00 71 ILE A N 1
ATOM 597 C CA . ILE A 1 71 ? 0.107 -2.320 -9.307 1.00 78.00 71 ILE A CA 1
ATOM 598 C C . ILE A 1 71 ? -1.288 -1.776 -9.649 1.00 78.00 71 ILE A C 1
ATOM 600 O O . ILE A 1 71 ? -1.410 -0.672 -10.187 1.00 78.00 71 ILE A O 1
ATOM 604 N N . GLY A 1 72 ? -2.326 -2.518 -9.255 1.00 77.75 72 GLY A N 1
ATOM 605 C CA . GLY A 1 72 ? -3.726 -2.204 -9.560 1.00 77.75 72 GLY A CA 1
ATOM 606 C C . GLY A 1 72 ? -4.197 -2.823 -10.878 1.00 77.75 72 GLY A C 1
ATOM 607 O O . GLY A 1 72 ? -3.450 -3.530 -11.549 1.00 77.75 72 GLY A O 1
ATOM 608 N N . THR A 1 73 ? -5.461 -2.590 -11.227 1.00 77.06 73 THR A N 1
ATOM 609 C CA . THR A 1 73 ? -6.089 -3.120 -12.452 1.00 77.06 73 THR A CA 1
ATOM 610 C C . THR A 1 73 ? -6.261 -2.071 -13.555 1.00 77.06 73 THR A C 1
ATOM 612 O O . THR A 1 73 ? -6.887 -2.352 -14.573 1.00 77.06 73 THR A O 1
ATOM 615 N N . ASP A 1 74 ? -5.774 -0.851 -13.345 1.00 81.25 74 ASP A N 1
ATOM 616 C CA . ASP A 1 74 ? -5.893 0.279 -14.263 1.00 81.25 74 ASP A CA 1
ATOM 617 C C . ASP A 1 74 ? -4.764 0.321 -15.308 1.00 81.25 74 ASP A C 1
ATOM 619 O O . ASP A 1 74 ? -3.668 -0.207 -15.109 1.00 81.25 74 ASP A O 1
ATOM 623 N N . THR A 1 75 ? -5.036 0.963 -16.447 1.00 79.25 75 THR A N 1
ATOM 624 C CA . THR A 1 75 ? -4.065 1.115 -17.539 1.00 79.25 75 THR A CA 1
ATOM 625 C C . THR A 1 75 ? -2.983 2.132 -17.175 1.00 79.25 75 THR A C 1
ATOM 627 O O . THR A 1 75 ? -3.291 3.252 -16.772 1.00 79.25 75 THR A O 1
ATOM 630 N N . LYS A 1 76 ? -1.712 1.763 -17.372 1.00 78.12 76 LYS A N 1
ATOM 631 C CA . LYS A 1 76 ? -0.546 2.599 -17.046 1.00 78.12 76 LYS A CA 1
ATOM 632 C C . LYS A 1 76 ? 0.070 3.241 -18.290 1.00 78.12 76 LYS A C 1
ATOM 634 O O . LYS A 1 76 ? -0.034 2.700 -19.386 1.00 78.12 76 LYS A O 1
ATOM 639 N N . GLN A 1 77 ? 0.710 4.399 -18.112 1.00 69.25 77 GLN A N 1
ATOM 640 C CA . GLN A 1 77 ? 1.275 5.205 -19.208 1.00 69.25 77 GLN A CA 1
ATOM 641 C C . GLN A 1 77 ? 2.764 4.938 -19.472 1.00 69.25 77 GLN A C 1
ATOM 643 O O . GLN A 1 77 ? 3.248 5.225 -20.564 1.00 69.25 77 GLN A O 1
ATOM 648 N N . LYS A 1 78 ? 3.502 4.442 -18.475 1.00 75.50 78 LYS A N 1
ATOM 649 C CA . LYS A 1 78 ? 4.950 4.212 -18.535 1.00 75.50 78 LYS A CA 1
ATOM 650 C C . LYS A 1 78 ? 5.303 2.778 -18.160 1.00 75.50 78 LYS A C 1
ATOM 652 O O . LYS A 1 78 ? 4.528 2.096 -17.491 1.00 75.50 78 LYS A O 1
ATOM 657 N N . T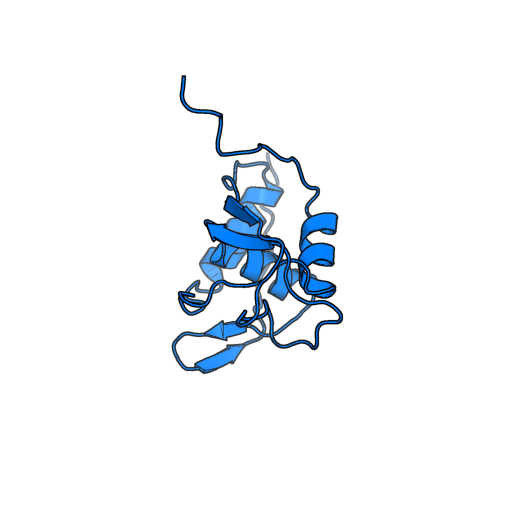HR A 1 79 ? 6.505 2.367 -18.553 1.00 73.88 79 THR A N 1
ATOM 658 C CA . THR A 1 79 ? 7.149 1.154 -18.051 1.00 73.88 79 THR A CA 1
ATOM 659 C C . THR A 1 79 ? 7.729 1.392 -16.649 1.00 73.88 79 THR A C 1
ATOM 661 O O . THR A 1 79 ? 8.220 2.495 -16.360 1.00 73.88 79 THR A O 1
ATOM 664 N N . PRO A 1 80 ? 7.682 0.388 -15.758 1.00 78.88 80 PRO A N 1
ATOM 665 C CA . PRO A 1 80 ? 8.284 0.492 -14.436 1.00 78.88 80 PRO A CA 1
ATOM 666 C C . PRO A 1 80 ? 9.785 0.769 -14.502 1.00 78.88 80 PRO A C 1
ATOM 668 O O . PRO A 1 80 ? 10.506 0.139 -15.264 1.00 78.88 80 PRO A O 1
ATOM 671 N N . ARG A 1 81 ? 10.259 1.690 -13.656 1.00 86.06 81 ARG A N 1
ATOM 672 C CA . ARG A 1 81 ? 11.693 1.942 -13.389 1.00 86.06 81 ARG A CA 1
ATOM 673 C C . ARG A 1 81 ? 12.090 1.578 -11.955 1.00 86.06 81 ARG A C 1
ATOM 675 O O . ARG A 1 81 ? 13.269 1.550 -11.610 1.00 86.06 81 ARG A O 1
ATOM 682 N N . LEU A 1 82 ? 11.092 1.357 -11.100 1.00 89.50 82 LEU A N 1
ATOM 683 C CA . LEU A 1 82 ? 11.229 0.915 -9.719 1.00 89.50 82 LEU A CA 1
ATOM 684 C C . LEU A 1 82 ? 10.341 -0.310 -9.509 1.00 89.50 82 LEU A C 1
ATOM 686 O O . LEU A 1 82 ? 9.141 -0.253 -9.768 1.00 89.50 82 LEU A O 1
ATOM 690 N N . LEU A 1 83 ? 10.906 -1.383 -8.968 1.00 90.62 83 LEU A N 1
ATOM 691 C CA . LEU A 1 83 ? 10.144 -2.547 -8.522 1.00 90.62 83 LEU A CA 1
ATOM 692 C C . LEU A 1 83 ? 10.077 -2.589 -7.010 1.00 90.62 83 LEU A C 1
ATOM 694 O O . LEU A 1 83 ? 11.100 -2.473 -6.338 1.00 90.62 83 LEU A O 1
ATOM 698 N N . ILE A 1 84 ? 8.876 -2.763 -6.464 1.00 91.94 84 ILE A N 1
ATOM 699 C CA . ILE A 1 84 ? 8.698 -2.933 -5.023 1.00 91.94 84 ILE A CA 1
ATOM 700 C C . ILE A 1 84 ? 9.152 -4.339 -4.601 1.00 91.94 84 ILE A C 1
ATOM 702 O O . ILE A 1 84 ? 8.561 -5.341 -4.987 1.00 91.94 84 ILE A O 1
ATOM 706 N N . VAL A 1 85 ? 10.205 -4.414 -3.790 1.00 90.69 85 VAL A N 1
ATOM 707 C CA . VAL A 1 85 ? 10.762 -5.672 -3.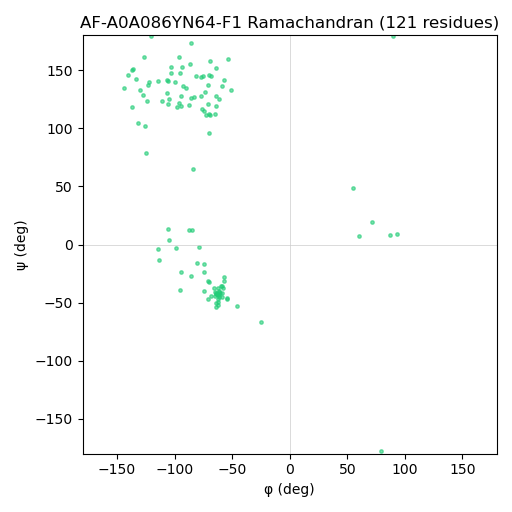261 1.00 90.69 85 VAL A CA 1
ATOM 708 C C . VAL A 1 85 ? 10.195 -5.978 -1.874 1.00 90.69 85 VAL A C 1
ATOM 710 O O . VAL A 1 85 ? 9.856 -7.120 -1.576 1.00 90.69 85 VAL A O 1
ATOM 713 N N . ASP A 1 86 ? 10.035 -4.951 -1.034 1.00 92.06 86 ASP A N 1
ATOM 714 C CA . ASP A 1 86 ? 9.390 -5.052 0.281 1.00 92.06 86 ASP A CA 1
ATOM 715 C C . ASP A 1 86 ? 8.393 -3.908 0.472 1.00 92.06 86 ASP A C 1
ATOM 717 O O . ASP A 1 86 ? 8.625 -2.773 0.062 1.00 92.06 86 ASP A O 1
ATOM 721 N N . GLY A 1 87 ? 7.273 -4.210 1.122 1.00 94.12 87 GLY A N 1
ATOM 722 C CA . GLY A 1 87 ? 6.167 -3.294 1.347 1.00 94.12 87 GLY A CA 1
ATOM 723 C C . GLY A 1 87 ? 5.085 -3.368 0.279 1.00 94.12 87 GLY A C 1
ATOM 724 O O . GLY A 1 87 ? 4.152 -2.573 0.326 1.00 94.12 87 GLY A O 1
ATOM 725 N N . GLN A 1 88 ? 5.142 -4.357 -0.619 1.00 93.62 88 GLN A N 1
ATOM 726 C CA . GLN A 1 88 ? 4.164 -4.583 -1.689 1.00 93.62 88 GLN A CA 1
ATOM 727 C C . GLN A 1 88 ? 2.709 -4.492 -1.203 1.00 93.62 88 GLN A C 1
ATOM 729 O O . GLN A 1 88 ? 1.917 -3.726 -1.746 1.00 93.62 88 GLN A O 1
ATOM 734 N N . GLN A 1 89 ? 2.350 -5.243 -0.156 1.00 94.62 89 GLN A N 1
ATOM 735 C CA . GLN A 1 89 ? 0.976 -5.281 0.360 1.00 94.62 89 GLN A CA 1
ATOM 736 C C . GLN A 1 89 ? 0.558 -3.926 0.949 1.00 94.62 89 GLN A C 1
ATOM 738 O O . GLN A 1 89 ? -0.573 -3.494 0.741 1.00 94.62 89 GLN A O 1
ATOM 743 N N . ARG A 1 90 ? 1.479 -3.221 1.627 1.00 96.38 90 ARG A N 1
ATOM 744 C CA . ARG A 1 90 ? 1.236 -1.874 2.169 1.00 96.38 90 ARG A CA 1
ATOM 745 C C . ARG A 1 90 ? 0.979 -0.888 1.036 1.00 96.38 90 ARG A C 1
ATOM 747 O O . ARG A 1 90 ? -0.060 -0.240 1.013 1.00 96.38 90 ARG A O 1
ATOM 754 N N . LEU A 1 91 ? 1.889 -0.829 0.068 1.00 95.69 91 LEU A N 1
ATOM 755 C CA . LEU A 1 91 ? 1.813 0.113 -1.040 1.00 95.69 91 LEU A CA 1
ATOM 756 C C . LEU A 1 91 ? 0.583 -0.135 -1.927 1.00 95.69 91 LEU A C 1
ATOM 758 O O . LEU A 1 91 ? -0.125 0.808 -2.271 1.00 95.69 91 LEU A O 1
ATOM 762 N N . THR A 1 92 ? 0.274 -1.404 -2.211 1.00 95.31 92 THR A N 1
ATOM 763 C CA . THR A 1 92 ? -0.938 -1.803 -2.947 1.00 95.31 92 THR A CA 1
ATOM 764 C C . THR A 1 92 ? -2.204 -1.391 -2.197 1.00 95.31 92 THR A C 1
ATOM 766 O O . THR A 1 92 ? -3.118 -0.847 -2.806 1.00 95.31 92 THR A O 1
ATOM 769 N N . SER A 1 93 ? -2.249 -1.590 -0.875 1.00 95.75 93 SER A N 1
ATOM 770 C CA . SER A 1 93 ? -3.398 -1.199 -0.044 1.00 95.75 93 SER A CA 1
ATOM 771 C C . SER A 1 93 ? -3.652 0.308 -0.089 1.00 95.75 93 SER A C 1
ATOM 773 O O . SER A 1 93 ? -4.791 0.737 -0.259 1.00 95.75 93 SER A O 1
ATOM 775 N N . LEU A 1 94 ? -2.587 1.109 0.040 1.00 96.00 94 LEU A N 1
ATOM 776 C CA . LEU A 1 94 ? -2.673 2.568 -0.023 1.00 96.00 94 LEU A CA 1
ATOM 777 C C . LEU A 1 94 ? -3.183 3.024 -1.388 1.00 96.00 94 LEU A C 1
ATOM 779 O O . LEU A 1 94 ? -4.100 3.836 -1.462 1.00 96.00 94 LEU A O 1
ATOM 783 N N . TYR A 1 95 ? -2.628 2.461 -2.460 1.00 96.06 95 TYR A N 1
ATOM 784 C CA . TYR A 1 95 ? -3.040 2.780 -3.820 1.00 96.06 95 TYR A CA 1
ATOM 785 C C . TYR A 1 95 ? -4.503 2.421 -4.094 1.00 96.06 95 TYR A C 1
ATOM 787 O O . TYR A 1 95 ? -5.277 3.284 -4.505 1.00 96.06 95 TYR A O 1
ATOM 795 N N . ALA A 1 96 ? -4.896 1.181 -3.798 1.00 95.69 96 ALA A N 1
ATOM 796 C CA . ALA A 1 96 ? -6.240 0.675 -4.046 1.00 95.69 96 ALA A CA 1
ATOM 797 C C . ALA A 1 96 ? -7.319 1.494 -3.325 1.00 95.69 96 ALA A C 1
ATOM 799 O O . ALA A 1 96 ? -8.315 1.876 -3.936 1.00 95.69 96 ALA A O 1
ATOM 800 N N . VAL A 1 97 ? -7.105 1.824 -2.048 1.00 95.44 97 VAL A N 1
ATOM 801 C CA . VAL A 1 97 ? -8.071 2.602 -1.259 1.00 95.44 97 VAL A CA 1
ATOM 802 C C . VAL A 1 97 ? -8.116 4.064 -1.716 1.00 95.44 97 VAL A C 1
ATOM 804 O O . VAL A 1 97 ? -9.202 4.591 -1.941 1.00 95.44 97 VAL A O 1
ATOM 807 N N . LEU A 1 98 ? -6.964 4.722 -1.901 1.00 94.44 98 LEU A N 1
ATOM 808 C CA . LEU A 1 98 ? -6.916 6.153 -2.243 1.00 94.44 98 LEU A CA 1
ATOM 809 C C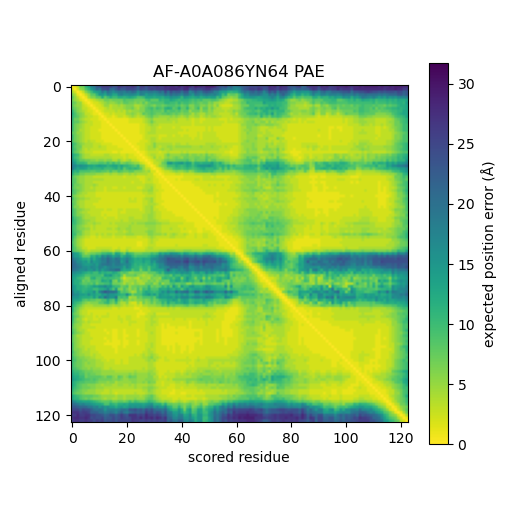 . LEU A 1 98 ? -7.410 6.450 -3.662 1.00 94.44 98 LEU A C 1
ATOM 811 O O . LEU A 1 98 ? -7.972 7.517 -3.905 1.00 94.44 98 LEU A O 1
ATOM 815 N N . LYS A 1 99 ? -7.194 5.528 -4.603 1.00 94.50 99 LYS A N 1
ATOM 816 C CA . LYS A 1 99 ? -7.628 5.675 -5.999 1.00 94.50 99 LYS A CA 1
ATOM 817 C C . LYS A 1 99 ? -8.924 4.937 -6.315 1.00 94.50 99 LYS A C 1
ATOM 819 O O . LYS A 1 99 ? -9.419 5.066 -7.429 1.00 94.50 99 LYS A O 1
ATOM 824 N N . LYS A 1 100 ? -9.489 4.209 -5.345 1.00 94.44 100 LYS A N 1
ATOM 825 C CA . LYS A 1 100 ? -10.693 3.382 -5.513 1.00 94.44 100 LYS A CA 1
ATOM 826 C C . LYS A 1 100 ? -10.532 2.371 -6.660 1.00 94.44 100 LYS A C 1
ATOM 828 O O . LYS A 1 100 ? -11.385 2.259 -7.537 1.00 94.44 100 LYS A O 1
ATOM 833 N N . ILE A 1 101 ? -9.409 1.659 -6.647 1.00 93.44 101 ILE A N 1
ATOM 834 C CA . ILE A 1 101 ? -9.043 0.648 -7.645 1.00 93.44 101 ILE A CA 1
ATOM 835 C C . ILE A 1 101 ? -9.183 -0.740 -7.024 1.00 93.44 101 ILE A C 1
ATOM 837 O O . ILE A 1 101 ? -8.882 -0.944 -5.847 1.00 93.44 101 ILE A O 1
ATOM 841 N N . GLU A 1 102 ? -9.662 -1.692 -7.819 1.00 93.88 102 GLU A N 1
ATOM 842 C CA . GLU A 1 102 ? -9.800 -3.080 -7.395 1.00 93.88 102 GLU A CA 1
ATOM 843 C C . GLU A 1 102 ? -8.433 -3.735 -7.186 1.00 93.88 102 GLU A C 1
ATOM 845 O O . GLU A 1 102 ? -7.473 -3.488 -7.917 1.00 93.88 102 GLU A O 1
ATOM 850 N N . VAL A 1 103 ? -8.356 -4.625 -6.200 1.00 93.06 103 VAL A N 1
ATOM 851 C CA . VAL A 1 103 ? -7.220 -5.535 -6.041 1.00 93.06 103 VAL A CA 1
ATOM 852 C C . VAL A 1 103 ? -7.596 -6.925 -6.522 1.00 93.06 103 VAL A C 1
ATOM 854 O O . VAL A 1 103 ? -8.736 -7.359 -6.363 1.00 93.06 103 VAL A O 1
ATOM 857 N N . VAL A 1 104 ? -6.616 -7.642 -7.067 1.00 90.88 104 VAL A N 1
ATOM 858 C CA . VAL A 1 104 ? -6.740 -9.069 -7.375 1.00 90.88 104 VAL A CA 1
ATOM 859 C C . VAL A 1 104 ? -6.184 -9.867 -6.203 1.00 90.88 104 VAL A C 1
ATOM 861 O O . VAL A 1 104 ? -5.011 -9.730 -5.847 1.00 90.88 104 VAL A O 1
ATOM 864 N N . ARG A 1 105 ? -7.029 -10.692 -5.587 1.00 89.38 105 ARG A N 1
ATOM 865 C CA . ARG A 1 105 ? -6.649 -11.557 -4.464 1.00 89.38 105 ARG A CA 1
ATOM 866 C C . ARG A 1 105 ? -6.070 -12.892 -4.925 1.00 89.38 105 ARG A C 1
ATOM 868 O O . ARG A 1 105 ? -6.106 -13.234 -6.102 1.00 89.38 105 ARG A O 1
ATOM 875 N N . GLU A 1 106 ? -5.575 -13.677 -3.970 1.00 88.38 106 GLU A N 1
ATOM 876 C CA . GLU A 1 106 ? -5.060 -15.038 -4.203 1.00 88.38 106 GLU A CA 1
ATOM 877 C C . GLU A 1 106 ? -6.072 -15.994 -4.852 1.00 88.38 106 GLU A C 1
ATOM 879 O O . GLU A 1 106 ? -5.680 -16.896 -5.582 1.00 88.38 106 GLU A O 1
ATOM 884 N N . ASN A 1 107 ? -7.372 -15.771 -4.642 1.00 88.44 107 ASN A N 1
ATOM 885 C CA . ASN A 1 107 ? -8.444 -16.538 -5.276 1.00 88.44 107 ASN A CA 1
ATOM 886 C C . ASN A 1 107 ? -8.819 -16.011 -6.675 1.00 88.44 107 ASN A C 1
ATOM 888 O O . ASN A 1 107 ? -9.881 -16.360 -7.184 1.00 88.44 107 ASN A O 1
ATOM 892 N N . TYR A 1 108 ? -8.001 -15.129 -7.261 1.00 86.25 108 TYR A N 1
ATOM 893 C CA . TYR A 1 108 ? -8.253 -14.409 -8.517 1.00 86.25 108 TYR A CA 1
ATOM 894 C C . TYR A 1 108 ? -9.505 -13.516 -8.512 1.00 86.25 108 TYR A C 1
ATOM 896 O O . TYR A 1 108 ? -9.863 -12.932 -9.536 1.00 86.25 108 TYR A O 1
ATOM 904 N N . GLY A 1 109 ? -10.155 -13.360 -7.357 1.00 90.00 109 GLY A N 1
ATOM 905 C CA . GLY A 1 109 ? -11.277 -12.454 -7.177 1.00 90.00 109 GLY A CA 1
ATOM 906 C C . GLY A 1 109 ? -10.815 -11.002 -7.213 1.00 90.00 109 GLY A C 1
ATOM 907 O O . GLY A 1 109 ? -9.796 -10.650 -6.611 1.00 90.00 109 GLY A O 1
ATOM 908 N N . ARG A 1 110 ? -11.586 -10.164 -7.909 1.00 92.75 110 ARG A N 1
ATOM 909 C CA . ARG A 1 110 ? -11.437 -8.707 -7.878 1.00 92.75 110 ARG A CA 1
ATOM 910 C C . ARG A 1 110 ? -12.300 -8.138 -6.768 1.00 92.75 110 ARG A C 1
ATOM 912 O O . ARG A 1 110 ? -13.451 -8.540 -6.613 1.00 92.75 110 ARG A O 1
ATOM 919 N N . GLU A 1 111 ? -11.741 -7.221 -5.994 1.00 92.94 111 GLU A N 1
ATOM 920 C CA . GLU A 1 111 ? -12.470 -6.573 -4.910 1.00 92.94 111 GLU A CA 1
ATOM 921 C C . GLU A 1 111 ? -12.060 -5.108 -4.772 1.00 92.94 111 GLU A C 1
ATOM 923 O O . GLU A 1 111 ? -10.872 -4.783 -4.721 1.00 92.94 111 GLU A O 1
ATOM 928 N N . LEU A 1 112 ? -13.054 -4.229 -4.629 1.00 95.19 112 LEU A N 1
ATOM 929 C CA . LEU A 1 112 ? -12.854 -2.894 -4.076 1.00 95.19 112 LEU A CA 1
ATOM 930 C C . LEU A 1 112 ? -12.700 -2.991 -2.558 1.00 95.19 112 LEU A C 1
ATOM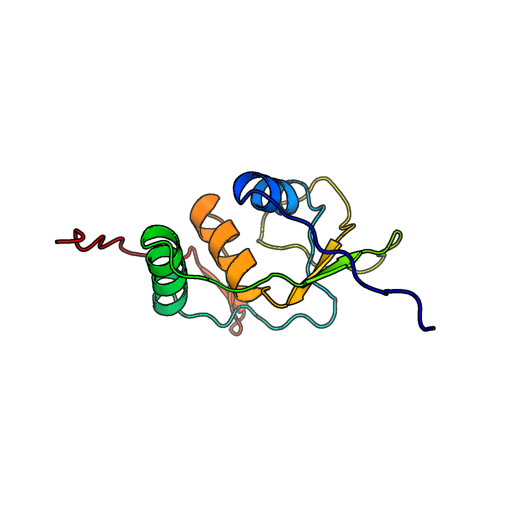 932 O O . LEU A 1 112 ? -13.635 -3.369 -1.849 1.00 95.19 112 LEU A O 1
ATOM 936 N N . ILE A 1 113 ? -11.530 -2.606 -2.053 1.00 94.94 113 ILE A N 1
ATOM 937 C CA . ILE A 1 113 ? -11.270 -2.594 -0.614 1.00 94.94 113 ILE A CA 1
ATOM 938 C C . ILE A 1 113 ? -12.109 -1.491 0.034 1.00 94.94 113 ILE A C 1
ATOM 940 O O . ILE A 1 113 ? -11.833 -0.305 -0.133 1.00 94.94 113 ILE A O 1
ATOM 944 N N . ASN A 1 114 ? -13.098 -1.896 0.827 1.00 92.50 114 ASN A N 1
ATOM 945 C CA . ASN A 1 114 ? -13.888 -0.993 1.653 1.00 92.50 114 ASN A CA 1
ATOM 946 C C . ASN A 1 114 ? -13.463 -1.135 3.116 1.00 92.50 114 ASN A C 1
ATOM 948 O O . ASN A 1 114 ? -13.486 -2.233 3.678 1.00 92.50 114 ASN A O 1
ATOM 952 N N . ILE A 1 115 ? -13.088 -0.014 3.731 1.00 91.38 115 ILE A N 1
ATOM 953 C CA . ILE A 1 115 ? -12.749 0.069 5.152 1.00 91.38 115 ILE A CA 1
ATOM 954 C C . ILE A 1 115 ? -13.645 1.103 5.829 1.00 91.38 115 ILE A C 1
ATOM 956 O O . ILE A 1 115 ? -13.885 2.181 5.290 1.00 91.38 115 ILE A O 1
ATOM 960 N N . ALA A 1 116 ? -14.144 0.769 7.017 1.00 85.44 116 ALA A N 1
ATOM 961 C CA . ALA A 1 116 ? -14.784 1.744 7.885 1.00 85.44 116 ALA A CA 1
ATOM 962 C C . ALA A 1 116 ? -13.695 2.480 8.669 1.00 85.44 116 ALA A C 1
ATOM 964 O O . ALA A 1 116 ? -12.851 1.847 9.308 1.00 85.44 116 ALA A O 1
ATOM 965 N N . PHE A 1 117 ? -13.713 3.806 8.607 1.00 74.44 117 PHE A N 1
ATOM 966 C CA . PHE A 1 117 ? -12.806 4.642 9.378 1.00 74.44 117 PHE A CA 1
ATOM 967 C C . PHE A 1 117 ? -13.427 4.920 10.748 1.00 74.44 117 PHE A C 1
ATOM 969 O O . PHE A 1 117 ? -14.525 5.470 10.829 1.00 74.44 117 PHE A O 1
ATOM 976 N N . ASN A 1 118 ? -12.740 4.518 11.819 1.00 70.81 118 ASN A N 1
ATOM 977 C CA . ASN A 1 118 ? -13.141 4.817 13.193 1.00 70.81 118 ASN A CA 1
ATOM 978 C C . ASN A 1 118 ? -11.984 5.516 13.922 1.00 70.81 118 ASN A C 1
ATOM 980 O O . ASN A 1 118 ? -11.248 4.865 14.674 1.00 70.81 118 ASN A O 1
ATOM 984 N N . PRO A 1 119 ? -11.780 6.823 13.682 1.00 63.75 119 PRO A N 1
ATOM 985 C CA . PRO A 1 119 ? -10.772 7.579 14.397 1.00 63.75 119 PRO A CA 1
ATOM 986 C C . PRO A 1 119 ? -11.245 7.726 15.842 1.00 63.75 119 PRO A C 1
ATOM 988 O O . PRO A 1 119 ? -12.039 8.606 16.166 1.00 63.75 119 PRO A O 1
ATOM 991 N N . GLN A 1 120 ? -10.783 6.853 16.736 1.00 61.75 120 GLN A N 1
ATOM 992 C CA . GLN A 1 120 ? -10.929 7.139 18.157 1.00 61.75 120 GLN A CA 1
ATOM 993 C C . GLN A 1 120 ? -10.109 8.394 18.452 1.00 61.75 120 GLN A C 1
ATOM 995 O O . GLN A 1 120 ? -8.898 8.407 18.216 1.00 61.75 120 GLN A O 1
ATOM 1000 N N . LEU A 1 121 ? -10.798 9.438 18.916 1.00 56.94 121 LEU A N 1
ATOM 1001 C CA . LEU A 1 121 ? -10.194 10.687 19.360 1.00 56.94 121 LEU A CA 1
ATOM 1002 C C . LEU A 1 121 ? -9.076 10.372 20.359 1.00 56.94 121 LEU A C 1
ATOM 1004 O O . LEU A 1 121 ? -9.238 9.543 21.256 1.00 56.94 121 LEU A O 1
ATOM 1008 N N . ILE A 1 122 ? -7.927 11.008 20.158 1.00 58.69 122 ILE A N 1
ATOM 1009 C CA . ILE A 1 122 ? -6.842 11.004 21.134 1.00 58.69 122 ILE A CA 1
ATOM 1010 C C . ILE A 1 122 ? -7.353 11.855 22.304 1.00 58.69 122 ILE A C 1
ATOM 1012 O O . ILE A 1 122 ? -7.600 13.045 22.109 1.00 58.69 122 ILE A O 1
ATOM 1016 N N . ASN A 1 123 ? -7.596 11.223 23.457 1.00 48.53 123 ASN A N 1
ATOM 1017 C CA . ASN A 1 123 ? -7.849 11.924 24.721 1.00 48.53 123 ASN A CA 1
ATOM 1018 C C . ASN A 1 123 ? -6.585 12.643 25.192 1.00 48.53 123 ASN A C 1
ATOM 1020 O O . ASN A 1 123 ? -5.497 12.033 25.064 1.00 48.53 123 ASN A O 1
#

Solvent-accessible surface area (backbone atoms only — not comparable to full-atom values): 7697 Å² total; per-residue (Å²): 130,88,76,79,91,72,78,94,78,90,75,56,68,71,54,55,47,50,32,35,58,41,16,36,34,22,34,44,80,89,59,77,63,49,75,79,51,55,68,60,48,40,52,52,55,54,33,54,74,71,69,44,88,85,76,76,72,40,69,50,76,51,96,76,66,94,73,70,43,69,64,61,78,70,87,57,81,46,74,44,45,29,26,45,76,39,45,52,69,59,54,49,46,53,43,27,52,77,68,72,32,40,43,58,32,75,84,72,45,73,43,72,70,73,66,85,88,78,84,75,77,86,129

Nearest PDB structures (foldseek):
  6lf6-assembly1_A  TM=3.465E-01  e=9.239E+00  Zea mays

Secondary structure (DSSP, 8-state):
------------HHHHHHHHHHT-EEE-SSPPPB---HHHHHHHHHHHHTT------EEEE-S--SS-EESSSSPPSS--SEEEEE-HHHHHHHHHHHHT-PEEBTTS-EE------------

pLDDT: mean 85.3, std 11.76, range [48.44, 96.38]